Protein AF-H0SZZ1-F1 (afdb_monomer_lite)

pLDDT: mean 88.79, std 8.43, range [49.19, 96.75]

Structure (mmCIF, N/CA/C/O backbone):
data_AF-H0SZZ1-F1
#
_entry.id   AF-H0SZZ1-F1
#
loop_
_atom_site.group_PDB
_atom_site.id
_atom_site.type_symbol
_atom_site.label_atom_id
_atom_site.label_alt_id
_atom_site.label_comp_id
_atom_site.label_asym_id
_atom_site.label_entity_id
_atom_site.label_seq_id
_atom_site.pdbx_PDB_ins_code
_atom_site.Cartn_x
_atom_site.Cartn_y
_atom_site.Cartn_z
_atom_site.occupancy
_atom_site.B_iso_or_equiv
_atom_site.auth_seq_id
_atom_site.auth_comp_id
_atom_site.auth_asym_id
_atom_site.auth_atom_id
_atom_site.pdbx_PDB_model_num
ATOM 1 N N . MET A 1 1 ? -2.964 15.556 0.539 1.00 56.12 1 MET A N 1
ATOM 2 C CA . MET A 1 1 ? -2.569 15.717 -0.882 1.00 56.12 1 MET A CA 1
ATOM 3 C C . MET A 1 1 ? -1.576 16.865 -0.980 1.00 56.12 1 MET A C 1
ATOM 5 O O . MET A 1 1 ? -1.816 17.851 -0.288 1.00 56.12 1 MET A O 1
ATOM 9 N N . PRO A 1 2 ? -0.498 16.763 -1.783 1.00 72.06 2 PRO A N 1
ATOM 10 C CA . PRO A 1 2 ? 0.460 17.858 -1.950 1.00 72.06 2 PRO A CA 1
ATOM 11 C C . PRO A 1 2 ? -0.240 19.150 -2.387 1.00 72.06 2 PRO A C 1
ATOM 13 O O . PRO A 1 2 ? -1.212 19.098 -3.149 1.00 72.06 2 PRO A O 1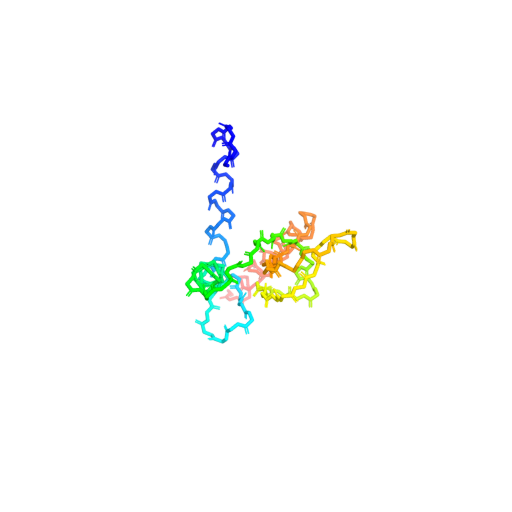
ATOM 16 N N . GLN A 1 3 ? 0.202 20.302 -1.884 1.00 81.50 3 GLN A N 1
ATOM 17 C CA . GLN A 1 3 ? -0.396 21.593 -2.245 1.00 81.50 3 GLN A CA 1
ATOM 18 C C . GLN A 1 3 ? 0.075 22.068 -3.628 1.00 81.50 3 GLN A C 1
ATOM 20 O O . GLN A 1 3 ? -0.725 22.641 -4.367 1.00 81.50 3 GLN A O 1
ATOM 25 N N . ASP A 1 4 ? 1.310 21.738 -4.013 1.00 87.19 4 ASP A N 1
ATOM 26 C CA . ASP A 1 4 ? 1.906 22.085 -5.303 1.00 87.19 4 ASP A CA 1
ATOM 27 C C . ASP A 1 4 ? 1.413 21.184 -6.455 1.00 87.19 4 ASP A C 1
ATOM 29 O O . ASP A 1 4 ? 1.259 19.964 -6.325 1.00 87.19 4 ASP A O 1
ATOM 33 N N . TRP A 1 5 ? 1.172 21.786 -7.623 1.00 69.69 5 TRP A N 1
ATOM 34 C CA . TRP A 1 5 ? 0.654 21.082 -8.799 1.00 69.69 5 TRP A CA 1
ATOM 35 C C . TRP A 1 5 ? 1.642 20.068 -9.394 1.00 69.69 5 TRP A C 1
ATOM 37 O O . TRP A 1 5 ? 1.256 18.974 -9.820 1.00 69.69 5 TRP A O 1
ATOM 47 N N . THR A 1 6 ? 2.929 20.408 -9.426 1.00 77.88 6 THR A N 1
ATOM 48 C CA . THR A 1 6 ? 3.978 19.529 -9.949 1.00 77.88 6 THR A CA 1
ATOM 49 C C . THR A 1 6 ? 4.183 18.313 -9.048 1.00 77.88 6 THR A C 1
ATOM 51 O O . THR A 1 6 ? 4.364 17.196 -9.547 1.00 77.88 6 THR A O 1
ATOM 54 N N . GLU A 1 7 ? 4.051 18.495 -7.734 1.00 74.62 7 GLU A N 1
ATOM 55 C CA . GLU A 1 7 ? 4.092 17.415 -6.749 1.00 74.62 7 GLU A CA 1
ATOM 56 C C . GLU A 1 7 ? 2.872 16.499 -6.853 1.00 74.62 7 GLU A C 1
ATOM 58 O O . GLU A 1 7 ? 3.031 15.276 -6.867 1.00 74.62 7 GLU A O 1
ATOM 63 N N . ARG A 1 8 ? 1.664 17.053 -7.044 1.00 78.56 8 ARG A N 1
ATOM 64 C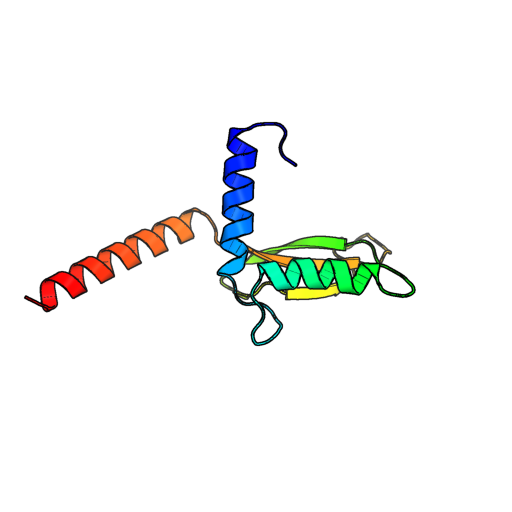 CA . ARG A 1 8 ? 0.454 16.250 -7.315 1.00 78.56 8 ARG A CA 1
ATOM 65 C C . ARG A 1 8 ? 0.620 15.364 -8.542 1.00 78.56 8 ARG A C 1
ATOM 67 O O . ARG A 1 8 ? 0.261 14.191 -8.505 1.00 78.56 8 ARG A O 1
ATOM 74 N N . ARG A 1 9 ? 1.206 15.883 -9.626 1.00 80.00 9 ARG A N 1
ATOM 75 C CA . ARG A 1 9 ? 1.435 15.089 -10.844 1.00 80.00 9 ARG A CA 1
ATOM 76 C C . ARG A 1 9 ? 2.371 13.906 -10.592 1.00 80.00 9 ARG A C 1
ATOM 78 O O . ARG A 1 9 ? 2.128 12.816 -11.108 1.00 80.00 9 ARG A O 1
ATOM 85 N N . ARG A 1 10 ? 3.440 14.108 -9.817 1.00 80.38 10 ARG A N 1
ATOM 86 C CA . ARG A 1 10 ? 4.359 13.024 -9.426 1.00 80.38 10 ARG A CA 1
ATOM 87 C C . ARG A 1 10 ? 3.667 12.015 -8.514 1.00 80.38 10 ARG A C 1
ATOM 89 O O . ARG A 1 10 ? 3.839 10.817 -8.713 1.00 80.38 10 ARG A O 1
ATOM 96 N N . TRP A 1 11 ? 2.837 12.495 -7.594 1.00 76.25 11 TRP A N 1
ATOM 97 C CA . TRP A 1 11 ? 2.029 11.657 -6.717 1.00 76.25 11 TRP A CA 1
ATOM 98 C C . TRP A 1 11 ? 1.059 10.759 -7.495 1.00 76.25 11 TRP A C 1
ATOM 100 O O . TRP A 1 11 ? 1.035 9.554 -7.272 1.00 76.25 11 TRP A O 1
ATOM 110 N N . TYR A 1 12 ? 0.328 11.293 -8.478 1.00 81.88 12 TYR A N 1
ATOM 111 C CA . TYR A 1 12 ? -0.570 10.474 -9.302 1.00 81.88 12 TYR A CA 1
ATOM 112 C C . TYR A 1 12 ? 0.167 9.415 -10.119 1.00 81.88 12 TYR A C 1
ATOM 114 O O . TYR A 1 12 ? -0.296 8.282 -10.197 1.00 81.88 12 TYR A O 1
ATOM 122 N N . ARG A 1 13 ? 1.345 9.744 -10.667 1.00 85.81 13 ARG A N 1
ATOM 123 C CA . ARG A 1 13 ? 2.190 8.746 -11.343 1.00 85.81 13 ARG A CA 1
ATOM 124 C C . ARG A 1 13 ? 2.631 7.636 -10.399 1.00 85.81 13 ARG A C 1
ATOM 126 O O . ARG A 1 13 ? 2.677 6.484 -10.806 1.00 85.81 13 ARG A O 1
ATOM 133 N N . PHE A 1 14 ? 2.959 7.975 -9.155 1.00 82.06 14 PHE A N 1
ATOM 134 C CA . PHE A 1 14 ? 3.304 6.981 -8.147 1.00 82.06 14 PHE A CA 1
ATOM 135 C C . PHE A 1 14 ? 2.114 6.066 -7.824 1.00 82.06 14 PHE A C 1
ATOM 137 O O . PHE A 1 14 ? 2.268 4.849 -7.831 1.00 82.06 14 PHE A O 1
ATOM 144 N N . LEU A 1 15 ? 0.915 6.628 -7.634 1.00 82.06 15 LEU A N 1
ATOM 145 C CA . LEU A 1 15 ? -0.304 5.841 -7.410 1.00 82.06 15 LEU A CA 1
ATOM 146 C C . LEU A 1 15 ? -0.639 4.921 -8.590 1.00 82.06 15 LEU A C 1
ATOM 148 O O . LEU A 1 15 ? -1.050 3.783 -8.389 1.00 82.06 15 LEU A O 1
ATOM 152 N N . GLU A 1 16 ? -0.441 5.391 -9.820 1.00 87.12 16 GLU A N 1
ATOM 153 C CA . GLU A 1 16 ? -0.598 4.564 -11.017 1.00 87.12 16 GLU A CA 1
ATOM 154 C C . GLU A 1 16 ? 0.453 3.447 -11.064 1.00 87.12 16 GLU A C 1
ATOM 156 O O . GLU A 1 16 ? 0.134 2.304 -11.391 1.00 87.12 16 GLU A O 1
ATOM 161 N N . HIS A 1 17 ? 1.690 3.744 -10.656 1.00 87.75 17 HIS A N 1
ATOM 162 C CA . HIS A 1 17 ? 2.768 2.763 -10.595 1.00 87.75 17 HIS A CA 1
ATOM 163 C C . HIS A 1 17 ? 2.483 1.624 -9.605 1.00 87.75 17 HIS A C 1
ATOM 165 O O . HIS A 1 17 ? 2.873 0.490 -9.877 1.00 87.75 17 HIS A O 1
ATOM 171 N N . LEU A 1 18 ? 1.721 1.863 -8.530 1.00 87.12 18 LEU A N 1
ATOM 172 C CA . LEU A 1 18 ? 1.295 0.803 -7.599 1.00 87.12 18 LEU A CA 1
ATOM 173 C C . LEU A 1 18 ? 0.519 -0.334 -8.281 1.00 87.12 18 LEU A C 1
ATOM 175 O O . LEU A 1 18 ? 0.526 -1.457 -7.784 1.00 87.12 18 LEU A O 1
ATOM 179 N N . ARG A 1 19 ? -0.122 -0.087 -9.432 1.00 92.81 19 ARG A N 1
ATOM 180 C CA . ARG A 1 19 ? -0.791 -1.141 -10.218 1.00 92.81 19 ARG A CA 1
ATOM 181 C C . ARG A 1 19 ? 0.186 -2.148 -10.820 1.00 92.81 19 ARG A C 1
ATOM 183 O O . ARG A 1 19 ? -0.220 -3.248 -11.172 1.00 92.81 19 ARG A O 1
ATOM 190 N N . THR A 1 20 ? 1.456 -1.772 -10.959 1.00 91.12 20 THR A N 1
ATOM 191 C CA . THR A 1 20 ? 2.510 -2.663 -11.463 1.00 91.12 20 THR A CA 1
ATOM 192 C C . THR A 1 20 ? 3.120 -3.529 -10.369 1.00 91.12 20 THR A C 1
ATOM 194 O O . THR A 1 20 ? 3.780 -4.518 -10.676 1.00 91.12 20 THR A O 1
ATOM 197 N N . TYR A 1 21 ? 2.895 -3.184 -9.099 1.00 91.12 21 TYR A N 1
ATOM 198 C CA . TYR A 1 21 ? 3.431 -3.949 -7.986 1.00 91.12 21 TYR A CA 1
ATOM 199 C C . TYR A 1 21 ? 2.565 -5.175 -7.702 1.00 91.12 21 TYR A C 1
ATOM 201 O O . TYR A 1 21 ? 1.333 -5.083 -7.747 1.00 91.12 21 TYR A O 1
ATOM 209 N N . PRO A 1 22 ? 3.177 -6.324 -7.384 1.00 94.56 22 PRO A N 1
ATOM 210 C CA . PRO A 1 22 ? 2.441 -7.448 -6.834 1.00 94.56 22 PRO A CA 1
ATOM 211 C C . PRO A 1 22 ? 1.926 -7.105 -5.427 1.00 94.56 22 PRO A C 1
ATOM 213 O O . PRO A 1 22 ? 2.386 -6.155 -4.789 1.00 94.56 22 PRO A O 1
ATOM 216 N N . SER A 1 23 ? 0.968 -7.879 -4.927 1.00 96.25 23 SER A N 1
ATOM 217 C CA . SER A 1 23 ? 0.537 -7.801 -3.530 1.00 96.25 23 SER A CA 1
ATOM 218 C C . SER A 1 23 ? 0.747 -9.126 -2.803 1.00 96.25 23 SER A C 1
ATOM 220 O O . SER A 1 23 ? 1.081 -10.144 -3.412 1.00 96.25 23 SER A O 1
ATOM 222 N N . ASP A 1 24 ? 0.563 -9.108 -1.488 1.00 95.19 24 ASP A N 1
ATOM 223 C CA . ASP A 1 24 ? 0.477 -10.296 -0.634 1.00 95.19 24 ASP A CA 1
ATOM 224 C C . ASP A 1 24 ? -0.726 -11.208 -0.954 1.00 95.19 24 ASP A C 1
ATOM 226 O O . ASP A 1 24 ? -0.756 -12.349 -0.495 1.00 95.19 24 ASP A O 1
ATOM 230 N N . ILE A 1 25 ? -1.686 -10.753 -1.768 1.00 95.19 25 ILE A N 1
ATOM 231 C CA . ILE A 1 25 ? -2.834 -11.541 -2.227 1.00 95.19 25 ILE A CA 1
ATOM 232 C C . ILE A 1 25 ? -2.640 -11.951 -3.693 1.00 95.19 25 ILE A C 1
ATOM 234 O O . ILE A 1 25 ? -2.450 -11.120 -4.584 1.00 95.19 25 ILE A O 1
ATOM 238 N N . ALA A 1 26 ? -2.753 -13.252 -3.967 1.00 92.56 26 ALA A N 1
ATOM 239 C CA . ALA A 1 26 ? -2.647 -13.788 -5.321 1.00 92.56 26 ALA A CA 1
ATOM 240 C C . ALA A 1 26 ? -3.706 -13.180 -6.262 1.00 92.56 26 ALA A C 1
ATOM 242 O O . ALA A 1 26 ? -4.889 -13.118 -5.931 1.00 92.56 26 ALA A O 1
ATOM 243 N N . GLY A 1 27 ? -3.274 -12.741 -7.447 1.00 92.56 27 GLY A N 1
ATOM 244 C CA . GLY A 1 27 ? -4.152 -12.149 -8.464 1.00 92.56 27 GLY A CA 1
ATOM 245 C C . GLY A 1 27 ? -4.589 -10.705 -8.191 1.00 92.56 27 GLY A C 1
ATOM 246 O O . GLY A 1 27 ? -5.312 -10.137 -9.004 1.00 92.56 27 GLY A O 1
ATOM 247 N N . VAL A 1 28 ? -4.140 -10.093 -7.090 1.00 95.31 28 VAL A N 1
ATOM 248 C CA . VAL A 1 28 ? -4.436 -8.697 -6.743 1.00 95.31 28 VAL A CA 1
ATOM 249 C C . VAL A 1 28 ? -3.163 -7.864 -6.896 1.00 95.31 28 VAL A C 1
ATOM 251 O O . VAL A 1 28 ? -2.103 -8.232 -6.385 1.00 95.31 28 VAL A O 1
ATOM 254 N N . ASN A 1 29 ? -3.247 -6.741 -7.612 1.00 95.56 29 ASN A N 1
ATOM 255 C CA . ASN A 1 29 ? -2.129 -5.802 -7.726 1.00 95.56 29 ASN A CA 1
ATOM 256 C C . ASN A 1 29 ? -2.020 -4.906 -6.478 1.00 95.56 29 ASN A C 1
ATOM 258 O O . ASN A 1 29 ? -2.945 -4.814 -5.670 1.00 95.56 29 ASN A O 1
ATOM 262 N N . GLY A 1 30 ? -0.889 -4.224 -6.324 1.00 94.12 30 GLY A N 1
ATOM 263 C CA . GLY A 1 30 ? -0.597 -3.399 -5.157 1.00 94.12 30 GLY A CA 1
ATOM 264 C C . GLY A 1 30 ? -1.614 -2.281 -4.935 1.00 94.12 30 GLY A C 1
ATOM 265 O O . GLY A 1 30 ? -2.065 -2.081 -3.813 1.00 94.12 30 GLY A O 1
ATOM 266 N N . HIS A 1 31 ? -2.036 -1.593 -5.996 1.00 94.56 31 HIS A N 1
ATOM 267 C CA . HIS A 1 31 ? -3.058 -0.546 -5.919 1.00 94.56 31 HIS A CA 1
ATOM 268 C C . HIS A 1 31 ? -4.389 -1.074 -5.357 1.00 94.56 31 HIS A C 1
ATOM 270 O O . HIS A 1 31 ? -4.934 -0.512 -4.405 1.00 94.56 31 HIS A O 1
ATOM 276 N N . ASP A 1 32 ? -4.892 -2.179 -5.905 1.00 95.69 32 ASP A N 1
ATOM 277 C CA . ASP A 1 32 ? -6.165 -2.765 -5.480 1.00 95.69 32 ASP A CA 1
ATOM 278 C C . ASP A 1 32 ? -6.060 -3.357 -4.076 1.00 95.69 32 ASP A C 1
ATOM 280 O O . ASP A 1 32 ? -7.021 -3.305 -3.305 1.00 95.69 32 ASP A O 1
ATOM 284 N N . ARG A 1 33 ? -4.871 -3.841 -3.697 1.00 95.62 33 ARG A N 1
ATOM 285 C CA . ARG A 1 33 ? -4.601 -4.288 -2.333 1.00 95.62 33 ARG A CA 1
ATOM 286 C C . ARG A 1 33 ? -4.748 -3.162 -1.318 1.00 95.62 33 ARG A C 1
ATOM 288 O O . ARG A 1 33 ? -5.338 -3.404 -0.264 1.00 95.62 33 ARG A O 1
ATOM 295 N N . VAL A 1 34 ? -4.244 -1.963 -1.629 1.00 94.62 34 VAL A N 1
ATOM 296 C CA . VAL A 1 34 ? -4.403 -0.779 -0.770 1.00 94.62 34 VAL A CA 1
ATOM 297 C C . VAL A 1 34 ? -5.884 -0.450 -0.617 1.00 94.62 34 VAL A C 1
ATOM 299 O O . VAL A 1 34 ? -6.371 -0.400 0.507 1.00 94.62 34 VAL A O 1
ATOM 302 N N . ILE A 1 35 ? -6.624 -0.298 -1.721 1.00 94.81 35 ILE A N 1
ATOM 303 C CA . ILE A 1 35 ? -8.061 0.029 -1.671 1.00 94.81 35 ILE A CA 1
ATOM 304 C C . ILE A 1 35 ? -8.825 -1.005 -0.844 1.00 94.81 35 ILE A C 1
ATOM 306 O O . ILE A 1 35 ? -9.614 -0.640 0.027 1.00 94.81 35 ILE A O 1
ATOM 310 N N . ARG A 1 36 ? -8.557 -2.291 -1.083 1.00 95.88 36 ARG A N 1
ATOM 311 C CA . ARG A 1 36 ? -9.178 -3.385 -0.342 1.00 95.88 36 ARG A CA 1
ATOM 312 C C . ARG A 1 36 ? -8.832 -3.344 1.144 1.00 95.88 36 ARG A C 1
ATOM 314 O O . ARG A 1 36 ? -9.714 -3.562 1.953 1.00 95.88 36 ARG A O 1
ATOM 321 N N . ALA A 1 37 ? -7.596 -3.012 1.518 1.00 95.50 37 ALA A N 1
ATOM 322 C CA . ALA A 1 37 ? -7.207 -2.886 2.924 1.00 95.50 37 ALA A CA 1
ATOM 323 C C . ALA A 1 37 ? -8.005 -1.802 3.657 1.00 95.50 37 ALA A C 1
ATOM 325 O O . ALA A 1 37 ? -8.493 -2.045 4.755 1.00 95.50 37 ALA A O 1
ATOM 326 N N . PHE A 1 38 ? -8.160 -0.630 3.035 1.00 95.19 38 PHE A N 1
ATOM 327 C CA . PHE A 1 38 ? -8.974 0.449 3.594 1.00 95.19 38 PHE A CA 1
ATOM 328 C C . PHE A 1 38 ? -10.447 0.053 3.676 1.00 95.19 38 PHE A C 1
ATOM 330 O O . PHE A 1 38 ? -11.088 0.300 4.691 1.00 95.19 38 PHE A O 1
ATOM 337 N N . LYS A 1 39 ? -10.982 -0.571 2.623 1.00 96.50 39 LYS A N 1
ATOM 338 C CA . LYS A 1 39 ? -12.375 -1.013 2.590 1.00 96.50 39 LYS A CA 1
ATOM 339 C C . LYS A 1 39 ? -12.661 -2.061 3.669 1.00 96.50 39 LYS A C 1
ATOM 341 O O . LYS A 1 39 ? -13.562 -1.858 4.472 1.00 96.50 39 LYS A O 1
ATOM 346 N N . ASP A 1 40 ? -11.867 -3.130 3.709 1.00 95.62 40 ASP A N 1
ATOM 347 C CA . ASP A 1 40 ? -12.044 -4.248 4.639 1.00 95.62 40 ASP A CA 1
ATOM 348 C C . ASP A 1 40 ? -11.937 -3.783 6.106 1.00 95.62 40 ASP A C 1
ATOM 350 O O . ASP A 1 40 ? -12.630 -4.313 6.972 1.00 95.62 40 ASP A O 1
ATOM 354 N N . ASP A 1 41 ? -11.088 -2.790 6.400 1.00 95.94 41 ASP A N 1
ATOM 355 C CA . ASP A 1 41 ? -10.967 -2.235 7.751 1.00 95.94 41 ASP A CA 1
ATOM 356 C C . ASP A 1 41 ? -12.141 -1.313 8.120 1.00 95.94 41 ASP A C 1
ATOM 358 O O . ASP A 1 41 ? -12.729 -1.481 9.188 1.00 95.94 41 ASP A O 1
ATOM 362 N N . LEU A 1 42 ? -12.544 -0.407 7.220 1.00 95.62 42 LEU A N 1
ATOM 363 C CA . LEU A 1 42 ? -13.680 0.502 7.433 1.00 95.62 42 LEU A CA 1
ATOM 364 C C . LEU A 1 42 ? -15.026 -0.227 7.545 1.00 95.62 42 LEU A C 1
ATOM 366 O O . LEU A 1 42 ? -15.923 0.257 8.229 1.00 95.62 42 LEU A O 1
ATOM 370 N N . GLU A 1 43 ? -15.174 -1.369 6.873 1.00 96.75 43 GLU A N 1
ATOM 371 C CA . GLU A 1 43 ? -16.366 -2.225 6.949 1.00 96.75 43 GLU A CA 1
ATOM 372 C C . GLU A 1 43 ? -16.341 -3.176 8.159 1.00 96.75 43 GLU A C 1
ATOM 374 O O . GLU A 1 43 ? -17.312 -3.896 8.399 1.00 96.75 43 GLU A O 1
ATOM 379 N N . SER A 1 44 ? -15.252 -3.200 8.935 1.00 95.62 44 SER A N 1
ATOM 380 C CA . SER A 1 44 ? -15.155 -4.039 10.128 1.00 95.62 44 SER A CA 1
ATOM 381 C C . SER A 1 44 ? -15.950 -3.465 11.306 1.00 95.62 44 SER A C 1
ATOM 383 O O . SER A 1 44 ? -16.198 -2.266 11.400 1.00 95.62 44 SER A O 1
ATOM 385 N N . GLU A 1 45 ? -16.323 -4.324 12.257 1.00 95.69 45 GLU A N 1
ATOM 386 C CA . GLU A 1 45 ? -17.070 -3.914 13.457 1.00 95.69 45 GLU A CA 1
ATOM 387 C C . GLU A 1 45 ? -16.301 -2.890 14.314 1.00 95.69 45 GLU A C 1
ATOM 389 O O . GLU A 1 45 ? -16.893 -2.045 14.985 1.00 95.69 45 GLU A O 1
ATOM 394 N N . LYS A 1 46 ? -14.966 -2.975 14.300 1.00 94.12 46 LYS A N 1
ATOM 395 C CA . LYS A 1 46 ? -14.056 -2.109 15.055 1.00 94.12 46 LYS A CA 1
ATOM 396 C C . LYS A 1 46 ? -12.897 -1.691 14.145 1.00 94.12 46 LYS A C 1
ATOM 398 O O . LYS A 1 46 ? -11.836 -2.319 14.226 1.00 94.12 46 LYS A O 1
ATOM 403 N N . PRO A 1 47 ? -13.100 -0.677 13.283 1.00 94.75 47 PRO A N 1
ATOM 404 C CA . PRO A 1 47 ? -12.059 -0.195 12.384 1.00 94.75 47 PRO A CA 1
ATOM 405 C C . PRO A 1 47 ? -10.840 0.264 13.180 1.00 94.75 47 PRO A C 1
ATOM 407 O O . PRO A 1 47 ? -10.968 0.847 14.263 1.00 94.75 47 PRO A O 1
ATOM 410 N N . LEU A 1 48 ? -9.654 -0.013 12.646 1.00 95.50 48 LEU A N 1
ATOM 411 C CA . LEU A 1 48 ? -8.394 0.390 13.251 1.00 95.50 48 LEU A CA 1
ATOM 412 C C . LEU A 1 48 ? -7.838 1.617 12.522 1.00 95.50 48 LEU A C 1
ATOM 414 O O . LEU A 1 48 ? -8.074 1.823 11.334 1.00 95.50 48 LEU A O 1
ATOM 418 N N . PRO A 1 49 ? -7.021 2.441 13.185 1.00 94.31 49 PRO A N 1
ATOM 419 C CA . PRO A 1 49 ? -6.273 3.458 12.469 1.00 94.31 49 PRO A CA 1
ATOM 420 C C . PRO A 1 49 ? -5.372 2.810 11.400 1.00 94.31 49 PRO A C 1
ATOM 422 O O . PRO A 1 49 ? -4.716 1.794 11.643 1.00 94.31 49 PRO A O 1
ATOM 425 N N . VAL A 1 50 ? -5.316 3.396 10.202 1.00 93.69 50 VAL A N 1
ATOM 426 C CA . VAL A 1 50 ? -4.462 2.896 9.113 1.00 93.69 50 VAL A CA 1
ATOM 427 C C . VAL A 1 50 ? -3.144 3.663 9.095 1.00 93.69 50 VAL A C 1
ATOM 429 O O . VAL A 1 50 ? -3.124 4.892 9.077 1.00 93.69 50 VAL A O 1
ATOM 432 N N . SER A 1 51 ? -2.029 2.939 9.062 1.00 93.69 51 SER A N 1
ATOM 433 C CA . SER A 1 51 ? -0.685 3.489 8.888 1.00 93.69 51 SER A CA 1
ATOM 434 C C . SER A 1 51 ? -0.067 3.020 7.583 1.00 93.69 51 SER A C 1
ATOM 436 O O . SER A 1 51 ? -0.089 1.834 7.261 1.00 93.69 51 SER A O 1
ATOM 438 N N . ILE A 1 52 ? 0.527 3.957 6.846 1.00 91.94 52 ILE A N 1
ATOM 439 C CA . ILE A 1 52 ? 1.270 3.667 5.621 1.00 91.94 52 ILE A CA 1
ATOM 440 C C . ILE A 1 52 ? 2.758 3.719 5.944 1.00 91.94 52 ILE A C 1
ATOM 442 O O . ILE A 1 52 ? 3.250 4.728 6.449 1.00 91.94 52 ILE A O 1
ATOM 446 N N . VAL A 1 53 ? 3.470 2.642 5.632 1.00 92.50 53 VAL A N 1
ATOM 447 C CA . VAL A 1 53 ? 4.923 2.539 5.814 1.00 92.50 53 VAL A CA 1
ATOM 448 C C . VAL A 1 53 ? 5.592 2.157 4.497 1.00 92.50 53 VAL A C 1
ATOM 450 O O . VAL A 1 53 ? 4.942 1.667 3.573 1.00 92.50 53 VAL A O 1
ATOM 453 N N . CYS A 1 54 ? 6.894 2.407 4.396 1.00 91.38 54 CYS A N 1
ATOM 454 C CA . CYS A 1 54 ? 7.695 2.020 3.237 1.00 91.38 54 CYS A CA 1
ATOM 455 C C . CYS A 1 54 ? 8.707 0.950 3.646 1.00 91.38 54 CYS A C 1
ATOM 457 O O . CYS A 1 54 ? 9.270 1.026 4.737 1.00 91.38 54 CYS A O 1
ATOM 459 N N . HIS A 1 55 ? 8.960 -0.008 2.759 1.00 92.81 55 HIS A N 1
ATOM 460 C CA . HIS A 1 55 ? 10.021 -1.004 2.918 1.00 92.81 55 HIS A CA 1
ATOM 461 C C . HIS A 1 55 ? 10.869 -1.101 1.649 1.00 92.81 55 HIS A C 1
ATOM 463 O O . HIS A 1 55 ? 10.549 -0.496 0.618 1.00 92.81 55 HIS A O 1
ATOM 469 N N . SER A 1 56 ? 11.978 -1.832 1.734 1.00 91.19 56 SER A N 1
ATOM 470 C CA . SER A 1 56 ? 12.854 -2.059 0.591 1.00 91.19 56 SER A CA 1
ATOM 471 C C . SER A 1 56 ? 12.212 -3.042 -0.383 1.00 91.19 56 SER A C 1
ATOM 473 O O . SER A 1 56 ? 11.925 -4.181 -0.020 1.00 91.19 56 SER A O 1
ATOM 475 N N . ALA A 1 57 ? 12.061 -2.633 -1.644 1.00 90.56 57 ALA A N 1
ATOM 476 C CA . ALA A 1 57 ?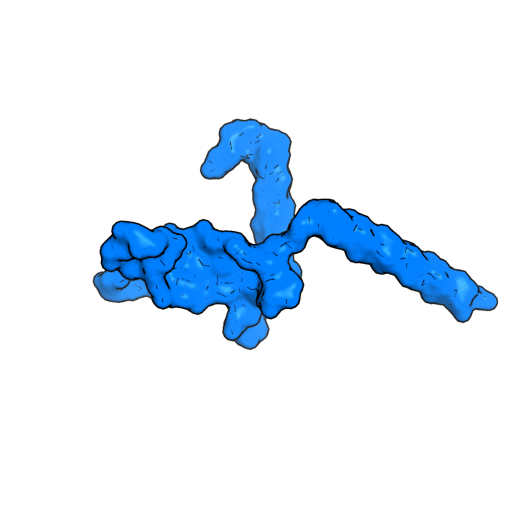 11.585 -3.520 -2.708 1.00 90.56 57 ALA A CA 1
ATOM 477 C C . ALA A 1 57 ? 12.529 -4.715 -2.966 1.00 90.56 57 ALA A C 1
ATOM 479 O O . ALA A 1 57 ? 12.124 -5.692 -3.591 1.00 90.56 57 ALA A O 1
ATOM 480 N N . ALA A 1 58 ? 13.787 -4.630 -2.513 1.00 90.12 58 ALA A N 1
ATOM 481 C CA . ALA A 1 58 ? 14.745 -5.729 -2.597 1.00 90.12 58 ALA A CA 1
ATOM 482 C C . ALA A 1 58 ? 14.475 -6.835 -1.560 1.00 90.12 58 ALA A C 1
ATOM 484 O O . ALA A 1 58 ? 14.874 -7.975 -1.781 1.00 90.12 58 ALA A O 1
ATOM 485 N N . GLU A 1 59 ? 13.815 -6.506 -0.445 1.00 91.94 59 GLU A N 1
ATOM 486 C CA . GLU A 1 59 ? 13.440 -7.469 0.598 1.00 91.94 59 GLU A CA 1
ATOM 487 C C . GLU A 1 59 ? 12.109 -8.149 0.266 1.00 91.94 59 GLU A C 1
ATOM 489 O O . GLU A 1 59 ? 12.007 -9.374 0.296 1.00 91.94 59 GLU A O 1
ATOM 494 N N . ASP A 1 60 ? 11.098 -7.356 -0.095 1.00 93.94 60 ASP A N 1
ATOM 495 C CA . ASP A 1 60 ? 9.817 -7.845 -0.597 1.00 93.94 60 ASP A CA 1
ATOM 496 C C . ASP A 1 60 ? 9.327 -6.887 -1.695 1.00 93.94 60 ASP A C 1
ATOM 498 O O . ASP A 1 60 ? 9.180 -5.691 -1.445 1.00 93.94 60 ASP A O 1
ATOM 502 N N . PRO A 1 61 ? 9.089 -7.353 -2.933 1.00 93.38 61 PRO A N 1
ATOM 503 C CA . PRO A 1 61 ? 8.600 -6.491 -4.005 1.00 93.38 61 PRO A CA 1
ATOM 504 C C . PRO A 1 61 ? 7.088 -6.227 -3.920 1.00 93.38 61 PRO A C 1
ATOM 506 O O . PRO A 1 61 ? 6.539 -5.567 -4.805 1.00 93.38 61 PRO A O 1
ATOM 509 N N . ARG A 1 62 ? 6.383 -6.783 -2.925 1.00 95.69 62 ARG A N 1
ATOM 510 C CA . ARG A 1 62 ? 4.920 -6.737 -2.826 1.00 95.69 62 ARG A CA 1
ATOM 511 C C . ARG A 1 62 ? 4.432 -5.600 -1.941 1.00 95.69 62 ARG A C 1
ATOM 513 O O . ARG A 1 62 ? 5.034 -5.262 -0.931 1.0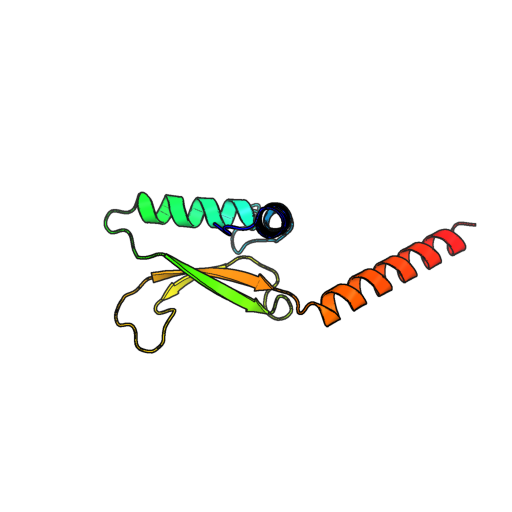0 95.69 62 ARG A O 1
ATOM 520 N N . VAL A 1 63 ? 3.251 -5.075 -2.259 1.00 95.62 63 VAL A N 1
ATOM 521 C CA . VAL A 1 63 ? 2.449 -4.350 -1.266 1.00 95.62 63 VAL A CA 1
ATOM 522 C C . VAL A 1 63 ? 1.893 -5.364 -0.273 1.00 95.62 63 VAL A C 1
ATOM 524 O O . VAL A 1 63 ? 1.186 -6.292 -0.669 1.00 95.62 63 VAL A O 1
ATOM 527 N N . THR A 1 64 ? 2.198 -5.181 1.006 1.00 96.75 64 THR A N 1
ATOM 528 C CA . THR A 1 64 ? 1.767 -6.088 2.076 1.00 96.75 64 THR A CA 1
ATOM 529 C C . THR A 1 64 ? 0.895 -5.357 3.081 1.00 96.75 64 THR A C 1
ATOM 531 O O . THR A 1 64 ? 1.019 -4.143 3.267 1.00 96.75 64 THR A O 1
ATOM 534 N N . VAL A 1 65 ? -0.018 -6.087 3.723 1.00 96.50 65 VAL A N 1
ATOM 535 C CA . VAL A 1 65 ? -0.861 -5.523 4.777 1.00 96.50 65 VAL A CA 1
ATOM 536 C C . VAL A 1 65 ? -0.844 -6.420 5.999 1.00 96.50 65 VAL A C 1
ATOM 538 O O . VAL A 1 65 ? -1.095 -7.620 5.917 1.00 96.50 65 VAL A O 1
ATOM 541 N N . SER A 1 66 ? -0.584 -5.822 7.152 1.00 95.88 66 SER A N 1
ATOM 542 C CA . SER A 1 66 ? -0.535 -6.517 8.435 1.00 95.88 66 SER A CA 1
ATOM 543 C C . SER A 1 66 ? -1.251 -5.712 9.516 1.00 95.88 66 SER A C 1
ATOM 545 O O . SER A 1 66 ? -1.652 -4.570 9.299 1.00 95.88 66 SER A O 1
ATOM 547 N N . LYS A 1 67 ? -1.452 -6.312 10.691 1.00 94.94 67 LYS A N 1
ATOM 548 C CA . LYS A 1 67 ? -1.928 -5.601 11.882 1.00 94.94 67 LYS A CA 1
ATOM 549 C C . LYS A 1 67 ? -0.804 -5.545 12.899 1.00 94.94 67 LYS A C 1
ATOM 551 O O . LYS A 1 67 ? -0.135 -6.550 13.129 1.00 94.94 67 LYS A O 1
ATOM 556 N N . GLY A 1 68 ? -0.594 -4.390 13.513 1.00 92.94 68 GLY A N 1
ATOM 557 C CA . GLY A 1 68 ? 0.499 -4.237 14.465 1.00 92.94 68 GLY A CA 1
ATOM 558 C C . GLY A 1 68 ? 0.669 -2.817 14.970 1.00 92.94 68 GLY A C 1
ATOM 559 O O . GLY A 1 68 ? -0.246 -2.001 14.893 1.00 92.94 68 GLY A O 1
ATOM 560 N N . ARG A 1 69 ? 1.856 -2.533 15.503 1.00 92.50 69 ARG A N 1
ATOM 561 C CA . ARG A 1 69 ? 2.238 -1.210 16.001 1.00 92.50 69 ARG A CA 1
ATOM 562 C C . ARG A 1 69 ? 3.264 -0.598 15.046 1.00 92.50 69 ARG A C 1
ATOM 564 O O . ARG A 1 69 ? 4.411 -1.035 15.054 1.00 92.50 69 ARG A O 1
ATOM 571 N N . PRO A 1 70 ? 2.868 0.380 14.214 1.00 88.19 70 PRO A N 1
ATOM 572 C CA . PRO A 1 70 ? 3.761 0.993 13.230 1.00 88.19 70 PRO A CA 1
ATOM 573 C C . PRO A 1 70 ? 4.780 1.928 13.892 1.00 88.19 70 PRO A C 1
ATOM 575 O O . PRO A 1 70 ? 5.850 2.171 13.346 1.00 88.19 70 PRO A O 1
ATOM 578 N N . VAL A 1 71 ? 4.460 2.430 15.087 1.00 86.31 71 VAL A N 1
ATOM 579 C CA . VAL A 1 71 ? 5.338 3.251 15.921 1.00 86.31 71 VAL A CA 1
ATOM 580 C C . VAL A 1 71 ? 5.614 2.484 17.208 1.00 86.31 71 VAL A C 1
ATOM 582 O O . VAL A 1 71 ? 4.676 2.112 17.910 1.00 86.31 71 VAL A O 1
ATOM 585 N N . VAL A 1 72 ? 6.894 2.273 17.533 1.00 81.06 72 VAL A N 1
ATOM 586 C CA . VAL A 1 72 ? 7.342 1.439 18.670 1.00 81.06 72 VAL A CA 1
ATOM 587 C C . VAL A 1 72 ? 6.735 1.885 20.008 1.00 81.06 72 VAL A C 1
ATOM 589 O O . VAL A 1 72 ? 6.427 1.051 20.854 1.00 81.06 72 VAL A O 1
ATOM 592 N N . PHE A 1 73 ? 6.511 3.189 20.181 1.00 84.94 73 PHE A N 1
ATOM 593 C CA . PHE A 1 73 ? 5.942 3.773 21.401 1.00 84.94 73 PHE A CA 1
ATOM 594 C C . PHE A 1 73 ? 4.416 3.937 21.375 1.00 84.94 73 PHE A C 1
ATOM 596 O O . PHE A 1 73 ? 3.842 4.404 22.355 1.00 84.94 73 PHE A O 1
ATOM 603 N N . SER A 1 74 ? 3.744 3.574 20.278 1.00 86.69 74 SER A N 1
ATOM 604 C CA . SER A 1 74 ? 2.282 3.604 20.232 1.00 86.69 74 SER A CA 1
ATOM 605 C C . SER A 1 74 ? 1.700 2.376 20.925 1.00 86.69 74 SER A C 1
ATOM 607 O O . SER A 1 74 ? 2.171 1.251 20.742 1.00 86.69 74 SER A O 1
ATOM 609 N N . LEU A 1 75 ? 0.644 2.583 21.708 1.00 90.56 75 LEU A N 1
ATOM 610 C CA . LEU A 1 75 ? -0.131 1.493 22.298 1.00 90.56 75 LEU A CA 1
ATOM 611 C C . LEU A 1 75 ? -1.235 0.995 21.355 1.00 90.56 75 LEU A C 1
ATOM 613 O O . LEU A 1 75 ? -1.716 -0.128 21.529 1.00 90.56 75 LEU A O 1
ATOM 617 N N . GLU A 1 76 ? -1.583 1.789 20.341 1.00 91.38 76 GLU A N 1
ATOM 618 C CA . GLU A 1 76 ? -2.689 1.541 19.420 1.00 91.38 76 GLU A CA 1
ATOM 619 C C . GLU A 1 76 ? -2.299 0.580 18.293 1.00 91.38 76 GLU A C 1
ATOM 621 O O . GLU A 1 76 ? -1.297 0.759 17.591 1.00 91.38 76 GLU A O 1
ATOM 626 N N . THR A 1 77 ? -3.127 -0.441 18.083 1.00 93.12 77 THR A N 1
ATOM 627 C CA . THR A 1 77 ? -2.999 -1.345 16.938 1.00 93.12 77 THR A CA 1
ATOM 628 C C . THR A 1 77 ? -3.524 -0.667 15.682 1.00 93.12 77 THR A C 1
ATOM 630 O O . THR A 1 77 ? -4.613 -0.108 15.687 1.00 93.12 77 THR A O 1
ATOM 633 N N . HIS A 1 78 ? -2.757 -0.760 14.605 1.00 95.19 78 HIS A N 1
ATOM 634 C CA . HIS A 1 78 ? -3.098 -0.221 13.299 1.00 95.19 78 HIS A CA 1
ATOM 635 C C . HIS A 1 78 ? -3.207 -1.335 12.262 1.00 95.19 78 HIS A C 1
ATOM 637 O O . HIS A 1 78 ? -2.561 -2.382 12.392 1.00 95.19 78 HIS A O 1
ATOM 643 N N . VAL A 1 79 ? -3.942 -1.066 11.185 1.00 94.94 79 VAL A N 1
ATOM 644 C CA . VAL A 1 79 ? -3.701 -1.729 9.901 1.00 94.94 79 VAL A CA 1
ATOM 645 C C . VAL A 1 79 ? -2.502 -1.053 9.247 1.00 94.94 79 VAL A C 1
ATOM 647 O O . VAL A 1 79 ? -2.494 0.155 9.027 1.00 94.94 79 VAL A O 1
ATOM 650 N N . ILE A 1 80 ? -1.466 -1.827 8.959 1.00 95.50 80 ILE A N 1
ATOM 651 C CA . ILE A 1 80 ? -0.216 -1.355 8.377 1.00 95.50 80 ILE A CA 1
ATOM 652 C C . ILE A 1 80 ? -0.215 -1.740 6.905 1.00 95.50 80 ILE A C 1
ATOM 654 O O . ILE A 1 80 ? -0.153 -2.921 6.582 1.00 95.50 80 ILE A O 1
ATOM 658 N N . VAL A 1 81 ? -0.266 -0.746 6.021 1.00 95.00 81 VAL A N 1
ATOM 659 C CA . VAL A 1 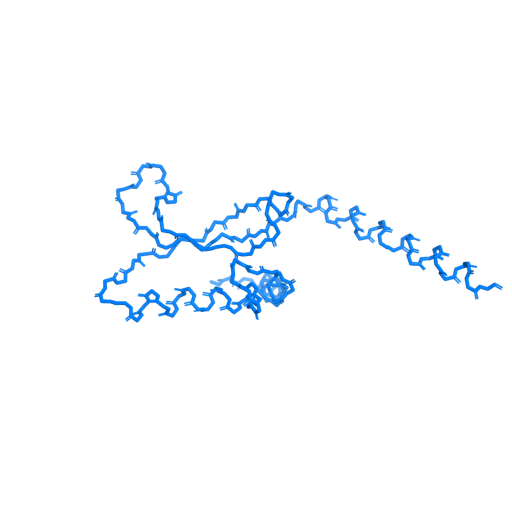81 ? -0.095 -0.915 4.575 1.00 95.00 81 VAL A CA 1
ATOM 660 C C . VAL A 1 81 ? 1.353 -0.582 4.231 1.00 95.00 81 VAL A C 1
ATOM 662 O O . VAL A 1 81 ? 1.773 0.572 4.325 1.00 95.00 81 VAL A O 1
ATOM 665 N N . SER A 1 82 ? 2.127 -1.594 3.849 1.00 93.94 82 SER A N 1
ATOM 666 C CA . SER A 1 82 ? 3.550 -1.457 3.555 1.00 93.94 82 SER A CA 1
ATOM 667 C C . SER A 1 82 ? 3.786 -1.405 2.049 1.00 93.94 82 SER A C 1
ATOM 669 O O . SER A 1 82 ? 3.452 -2.346 1.328 1.00 93.94 82 SER A O 1
ATOM 671 N N . ILE A 1 83 ? 4.360 -0.302 1.567 1.00 92.75 83 ILE A N 1
ATOM 672 C CA . ILE A 1 83 ? 4.607 -0.062 0.141 1.00 92.75 83 ILE A CA 1
ATOM 673 C C . ILE A 1 83 ? 6.092 -0.297 -0.175 1.00 92.75 83 ILE A C 1
ATOM 675 O O . ILE A 1 83 ? 6.950 0.322 0.464 1.00 92.75 83 ILE A O 1
ATOM 679 N N . PRO A 1 84 ? 6.421 -1.146 -1.163 1.00 92.31 84 PRO A N 1
ATOM 680 C CA . PRO A 1 84 ? 7.803 -1.391 -1.539 1.00 92.31 84 PRO A CA 1
ATOM 681 C C . PRO A 1 84 ? 8.364 -0.178 -2.284 1.00 92.31 84 PRO A C 1
ATOM 683 O O . PRO A 1 84 ? 7.732 0.399 -3.174 1.00 92.31 84 PRO A O 1
ATOM 686 N N . THR A 1 85 ? 9.575 0.227 -1.924 1.00 89.00 85 THR A N 1
ATOM 687 C CA . THR A 1 85 ? 10.268 1.360 -2.539 1.00 89.00 85 THR A CA 1
ATOM 688 C C . THR A 1 85 ? 11.675 0.964 -2.956 1.00 89.00 85 THR A C 1
ATOM 690 O O . THR A 1 85 ? 12.374 0.242 -2.247 1.00 89.00 85 THR A O 1
ATOM 693 N N . THR A 1 86 ? 12.094 1.439 -4.127 1.00 86.12 86 THR A N 1
ATOM 694 C CA . THR A 1 86 ? 13.464 1.277 -4.619 1.00 86.12 86 THR A CA 1
ATOM 695 C C . THR A 1 86 ? 14.189 2.616 -4.501 1.00 86.12 86 THR A C 1
ATOM 697 O O . THR A 1 86 ? 13.693 3.619 -5.031 1.00 86.12 86 THR A O 1
ATOM 700 N N . PRO A 1 87 ? 15.363 2.675 -3.850 1.00 85.31 87 PRO A N 1
ATOM 701 C CA . PRO A 1 87 ? 16.190 3.872 -3.821 1.00 85.31 87 PRO A CA 1
ATOM 702 C C . PRO A 1 87 ? 16.427 4.441 -5.226 1.00 85.31 87 PRO A C 1
ATOM 704 O O . PRO A 1 87 ? 16.770 3.731 -6.170 1.00 85.31 87 PRO A O 1
ATOM 707 N N . GLY A 1 88 ? 16.304 5.762 -5.385 1.00 83.25 88 GLY A N 1
ATOM 708 C CA . GLY A 1 88 ? 16.349 6.394 -6.710 1.00 83.25 88 GLY A CA 1
ATOM 709 C C . GLY A 1 88 ? 17.674 6.223 -7.471 1.00 83.25 88 GLY A C 1
ATOM 710 O O . GLY A 1 88 ? 17.721 6.431 -8.684 1.00 83.25 88 GLY A O 1
ATOM 711 N N . ARG A 1 89 ? 18.776 5.879 -6.792 1.00 86.31 89 ARG A N 1
ATOM 712 C CA . ARG A 1 89 ? 20.046 5.518 -7.446 1.00 86.31 89 ARG A CA 1
ATOM 713 C C . ARG A 1 89 ? 19.947 4.147 -8.118 1.00 86.31 89 ARG A C 1
ATOM 715 O O . ARG A 1 89 ? 20.290 4.044 -9.292 1.00 86.31 89 ARG A O 1
ATOM 722 N N . GLU A 1 90 ? 19.432 3.157 -7.401 1.00 86.69 90 GLU A N 1
ATOM 723 C CA . GLU A 1 90 ? 19.236 1.786 -7.885 1.00 86.69 90 GLU A CA 1
ATOM 724 C C . GLU A 1 90 ? 18.202 1.753 -9.011 1.00 86.69 90 GLU A C 1
ATOM 726 O O . GLU A 1 90 ? 18.464 1.204 -10.075 1.00 86.69 90 GLU A O 1
ATOM 731 N N . ALA A 1 91 ? 17.085 2.473 -8.860 1.00 83.81 91 ALA A N 1
ATOM 732 C CA . ALA A 1 91 ? 16.075 2.578 -9.913 1.00 83.81 91 ALA A CA 1
ATOM 733 C C . ALA A 1 91 ? 16.663 3.099 -11.241 1.00 83.81 91 ALA A C 1
ATOM 735 O O . ALA A 1 91 ? 16.358 2.584 -12.316 1.00 83.81 91 ALA A O 1
ATOM 736 N N . ARG A 1 92 ? 17.558 4.098 -11.185 1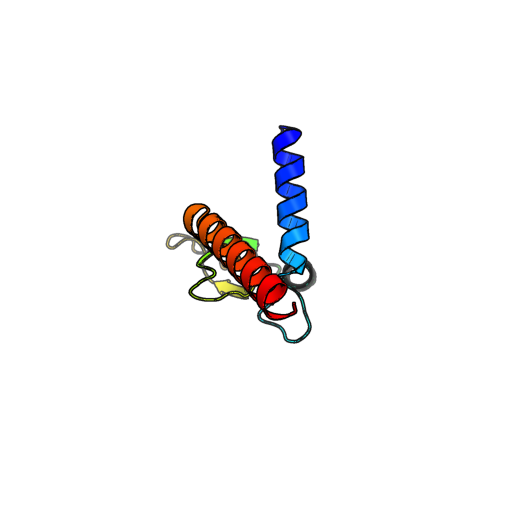.00 86.25 92 ARG A N 1
ATOM 737 C CA . ARG A 1 92 ? 18.246 4.627 -12.376 1.00 86.25 92 ARG A CA 1
ATOM 738 C C . ARG A 1 92 ? 19.225 3.624 -12.988 1.00 86.25 92 ARG A C 1
ATOM 740 O O . ARG A 1 92 ? 19.352 3.594 -14.211 1.00 86.25 92 ARG A O 1
ATOM 747 N N . GLN A 1 93 ? 19.908 2.833 -12.163 1.00 87.75 93 GLN A N 1
ATOM 748 C CA . GLN A 1 93 ? 20.809 1.777 -12.631 1.00 87.75 93 GLN A CA 1
ATOM 749 C C . GLN A 1 93 ? 20.026 0.672 -13.345 1.00 87.75 93 GLN A C 1
ATOM 751 O O . GLN A 1 93 ? 20.340 0.380 -14.498 1.00 87.75 93 GLN A O 1
ATOM 756 N N . ASN A 1 94 ? 18.940 0.182 -12.744 1.00 84.69 94 ASN A N 1
ATOM 757 C CA . ASN A 1 94 ? 18.079 -0.850 -13.329 1.00 84.69 94 ASN A CA 1
ATOM 758 C C . ASN A 1 94 ? 17.529 -0.421 -14.701 1.00 84.69 94 ASN A C 1
ATOM 760 O O . ASN A 1 94 ? 17.629 -1.159 -15.679 1.00 84.69 94 ASN A O 1
ATOM 764 N N . ILE A 1 95 ? 17.039 0.822 -14.820 1.00 87.06 95 ILE A N 1
ATOM 765 C CA . ILE A 1 95 ? 16.560 1.373 -16.101 1.00 87.06 95 ILE A CA 1
ATOM 766 C C . ILE A 1 95 ? 17.681 1.405 -17.154 1.00 87.06 95 ILE A C 1
ATOM 768 O O . ILE A 1 95 ? 17.455 1.098 -18.329 1.00 87.06 95 ILE A O 1
ATOM 772 N N . ALA A 1 96 ? 18.898 1.792 -16.761 1.00 88.88 96 ALA A N 1
ATOM 773 C CA . ALA A 1 96 ? 20.036 1.847 -17.673 1.00 88.88 96 ALA A CA 1
ATOM 774 C C . ALA A 1 96 ? 20.465 0.446 -18.141 1.00 88.88 96 ALA A C 1
ATOM 776 O O . ALA A 1 96 ? 20.794 0.267 -19.318 1.00 88.88 96 ALA A O 1
ATOM 777 N N . GLU A 1 97 ? 20.441 -0.540 -17.247 1.00 89.38 97 GLU A N 1
ATOM 778 C CA . GLU A 1 97 ? 20.746 -1.939 -17.546 1.00 89.38 97 GLU A CA 1
ATOM 779 C C . GLU A 1 97 ? 19.705 -2.562 -18.477 1.00 89.38 97 GLU A C 1
ATOM 781 O O . GLU A 1 97 ? 20.076 -3.126 -19.510 1.00 89.38 97 GLU A O 1
ATOM 786 N N . GLU A 1 98 ? 18.413 -2.356 -18.219 1.00 88.81 98 GLU A N 1
ATOM 787 C CA . GLU A 1 98 ? 17.345 -2.787 -19.125 1.00 88.81 98 GLU A CA 1
ATOM 788 C C . GLU A 1 98 ? 17.493 -2.176 -20.524 1.00 88.81 98 GLU A C 1
ATOM 790 O O . GLU A 1 98 ? 17.360 -2.866 -21.540 1.00 88.81 98 GLU A O 1
ATOM 795 N N . ALA A 1 99 ? 17.803 -0.878 -20.610 1.00 89.62 99 ALA A N 1
ATOM 796 C CA . ALA A 1 99 ? 18.011 -0.205 -21.889 1.00 89.62 99 ALA A CA 1
ATOM 797 C C . ALA A 1 99 ? 19.221 -0.774 -22.650 1.00 89.62 99 ALA A C 1
ATOM 799 O O . ALA A 1 99 ? 19.169 -0.919 -23.877 1.00 89.62 99 ALA A O 1
ATOM 800 N N . ARG A 1 100 ? 20.304 -1.123 -21.942 1.00 90.88 100 ARG A N 1
ATOM 801 C CA . ARG A 1 100 ? 21.470 -1.809 -22.523 1.00 90.88 100 ARG A CA 1
ATOM 802 C C . ARG A 1 100 ? 21.090 -3.201 -23.029 1.00 90.88 100 ARG A C 1
ATOM 804 O O . ARG A 1 100 ? 21.379 -3.504 -24.186 1.00 90.88 100 ARG A O 1
ATOM 811 N N . ALA A 1 101 ? 20.386 -3.999 -22.227 1.00 89.44 101 ALA A N 1
ATOM 812 C CA . ALA A 1 101 ? 19.940 -5.341 -22.602 1.00 89.44 101 ALA A CA 1
ATOM 813 C C . ALA A 1 101 ? 19.050 -5.323 -23.859 1.00 89.44 101 ALA A C 1
ATOM 815 O O . ALA A 1 101 ? 19.303 -6.063 -24.814 1.00 89.44 101 ALA A O 1
ATOM 816 N N . ARG A 1 102 ? 18.077 -4.399 -23.929 1.00 88.50 102 ARG A N 1
ATOM 817 C CA . ARG A 1 102 ? 17.217 -4.211 -25.115 1.00 88.50 102 ARG A CA 1
ATOM 818 C C . ARG A 1 102 ? 18.024 -3.862 -26.372 1.00 88.50 102 ARG A C 1
ATOM 820 O O . ARG A 1 102 ? 17.712 -4.343 -27.462 1.00 88.50 102 ARG A O 1
ATOM 827 N N . ARG A 1 103 ? 19.082 -3.049 -26.249 1.00 88.00 103 ARG A N 1
ATOM 828 C CA . ARG A 1 103 ? 19.968 -2.697 -27.378 1.00 88.00 103 ARG A CA 1
ATOM 829 C C . ARG A 1 103 ? 20.778 -3.892 -27.876 1.00 88.00 103 ARG A C 1
ATOM 831 O O . ARG A 1 103 ? 20.922 -4.044 -29.086 1.00 88.00 103 ARG A O 1
ATOM 838 N N . VAL A 1 104 ? 21.282 -4.732 -26.973 1.00 88.94 104 VAL A N 1
ATOM 839 C CA . VAL A 1 104 ? 22.032 -5.947 -27.333 1.00 88.94 104 VAL A CA 1
ATOM 840 C C . VAL A 1 104 ? 21.124 -6.947 -28.051 1.00 88.94 104 VAL A C 1
ATOM 842 O O . VAL A 1 104 ? 21.466 -7.390 -29.146 1.00 88.94 104 VAL A O 1
ATOM 845 N N . GLN A 1 105 ? 19.921 -7.209 -27.527 1.00 84.88 105 GLN A N 1
ATOM 846 C CA . GLN A 1 105 ? 18.943 -8.095 -28.179 1.00 84.88 105 GLN A CA 1
ATOM 847 C C . GLN A 1 105 ? 18.557 -7.624 -29.589 1.00 84.88 105 GLN A C 1
ATOM 849 O O . GLN A 1 105 ? 18.409 -8.436 -30.500 1.00 84.88 105 GLN A O 1
ATOM 854 N N . LYS A 1 106 ? 18.429 -6.307 -29.800 1.00 81.75 106 LYS A N 1
ATOM 855 C CA . LYS A 1 106 ? 18.116 -5.740 -31.120 1.00 81.75 106 LYS A CA 1
ATOM 856 C C . LYS A 1 106 ? 19.268 -5.886 -32.124 1.00 81.75 106 LYS A C 1
ATOM 858 O O . LYS A 1 106 ? 19.008 -5.949 -33.321 1.00 81.75 106 LYS A O 1
ATOM 863 N N . ARG A 1 107 ? 20.522 -5.931 -31.657 1.00 78.00 107 ARG A N 1
ATOM 864 C CA . ARG A 1 107 ? 21.709 -6.129 -32.511 1.00 78.00 107 ARG A CA 1
ATOM 865 C C . ARG A 1 107 ? 21.953 -7.598 -32.853 1.00 78.00 107 ARG A C 1
ATOM 867 O O . ARG A 1 107 ? 22.416 -7.847 -33.950 1.00 78.00 107 ARG A O 1
ATOM 874 N N . GLY A 1 108 ? 21.608 -8.537 -31.969 1.00 68.62 108 GLY A N 1
ATOM 875 C CA . GLY A 1 108 ? 21.729 -9.981 -32.229 1.00 68.62 108 GLY A CA 1
ATOM 876 C C . GLY A 1 108 ? 20.611 -10.591 -33.089 1.00 68.62 108 GLY A C 1
ATOM 877 O O . GLY A 1 108 ? 20.694 -11.755 -33.452 1.00 68.62 108 GLY A O 1
ATOM 878 N N . LYS A 1 109 ? 19.554 -9.825 -33.397 1.00 59.12 109 LYS A N 1
ATOM 879 C CA . LYS A 1 109 ? 18.472 -10.205 -34.330 1.00 59.12 109 LYS A CA 1
ATOM 880 C C . LYS A 1 109 ? 18.703 -9.728 -35.776 1.00 59.12 109 LYS A C 1
ATOM 882 O O . LYS A 1 109 ? 17.809 -9.886 -36.603 1.00 59.12 109 LYS A O 1
ATOM 887 N N . LYS A 1 110 ? 19.845 -9.096 -36.052 1.00 49.19 110 LYS A N 1
ATOM 888 C CA . LYS A 1 110 ? 20.323 -8.738 -37.393 1.00 49.19 110 LYS A CA 1
ATOM 889 C C . LYS A 1 110 ? 21.433 -9.695 -37.788 1.00 49.19 110 LYS A C 1
ATOM 891 O O . LYS A 1 110 ? 21.499 -9.988 -38.996 1.00 49.19 110 LYS A O 1
#

Sequence (110 aa):
MPQDWTERRRWYRFLEHLRTYPSDIAGVNGHDRVIRAFKDDLESEKPLPVSIVCHSAAEDPRVTVSKGRPVVFSLETHVIVSIPTTPGREARQNIAEEARARRVQKRGKK

Foldseek 3Di:
DDPDPVVVVVVVVVLVCQQVFAAPDPPDGRNRVVVVLVVVQVPDPHRFAAAEEEDACVVPRHFYWDWDDPDPPDPGIHTYTYHHDHPPVVVVVVVVVVVVVVVVVVVVVD

Radius of gyration: 17.92 Å; chains: 1; bounding box: 39×36×60 Å

Secondary structure (DSSP, 8-state):
--SSHHHHHHHHHHHHHGGGSBBSSTT-BHHHHHHHHHHHHHTSSSPPPEEEEEEETTT--SBEEEEE-SSTT--S-EEEEEEEE--HHHHHHHHHHHHHHHHHHHHHT-